Protein AF-A0A6A4AN75-F1 (afdb_monomer_lite)

Secondary structure (DSSP, 8-state):
-----HHHHHHHHHHHT--HHHHB-TTTSSSB--EEETTTTEEE-HHHHHHHHTSTT-TT--EEE--SS--S----SSHHHHHHHHHHHHHHHHHHHHHHHHHHHHHHHHHHHHHHHHHHHHHHHHHHHHHHHHHHHHHHHHHHHHHHHHTPPTTSPPP--HHHHHHHHHTT----

Radius of gyration: 24.46 Å; chains: 1; bounding box: 55×25×70 Å

pLDDT: mean 85.89, std 11.33, range [34.78, 95.62]

Foldseek 3Di:
DDDDDPVVVVVVVVVVPDPLVLQAFPPPRPDGFQKAFPVVRGGHDPVRVVVQCPDPPCVPTDIATDDSDPPPDDAAQALVSLLVVLVVQLVVLQCVLQCQQPVQLVVLCVPPNPVRNVVSNVRSVVSNPVSNVVSVLSSVQSNVLRHCNNPDDPRDDRDHRPVVVVVCVVVVVPDD

Structure (mmCIF, N/CA/C/O backbone):
data_AF-A0A6A4AN75-F1
#
_entry.id   AF-A0A6A4AN75-F1
#
loop_
_atom_site.group_PDB
_atom_site.id
_atom_site.type_symbol
_atom_site.label_atom_id
_atom_site.label_alt_id
_atom_site.label_comp_id
_atom_site.label_asym_id
_atom_site.label_entity_id
_atom_site.label_seq_id
_atom_site.pdbx_PDB_ins_code
_atom_site.Cartn_x
_atom_site.Cartn_y
_atom_site.Cartn_z
_atom_site.occupancy
_atom_site.B_iso_or_equiv
_atom_site.auth_seq_id
_atom_site.auth_comp_id
_atom_site.auth_asym_id
_atom_site.auth_atom_id
_atom_site.pdbx_PDB_model_num
ATOM 1 N N . MET A 1 1 ? -19.275 -8.965 -32.216 1.00 49.69 1 MET A N 1
ATOM 2 C CA . MET A 1 1 ? -18.817 -8.517 -30.886 1.00 49.69 1 MET A CA 1
ATOM 3 C C . MET A 1 1 ? -20.016 -7.882 -30.212 1.00 49.69 1 MET A C 1
ATOM 5 O O . MET A 1 1 ? -20.588 -6.979 -30.809 1.00 49.69 1 MET A O 1
ATOM 9 N N . GLN A 1 2 ? -20.486 -8.436 -29.093 1.00 72.56 2 GLN A N 1
ATOM 10 C CA . GLN A 1 2 ? -21.549 -7.794 -28.316 1.00 72.56 2 GLN A CA 1
ATOM 11 C C . GLN A 1 2 ? -20.950 -6.576 -27.604 1.00 72.56 2 GLN A C 1
ATOM 13 O O . GLN A 1 2 ? -19.782 -6.604 -27.228 1.00 72.56 2 GLN A O 1
ATOM 18 N N . GLN A 1 3 ? -21.717 -5.495 -27.506 1.00 77.69 3 GLN A N 1
ATOM 19 C CA . GLN A 1 3 ? -21.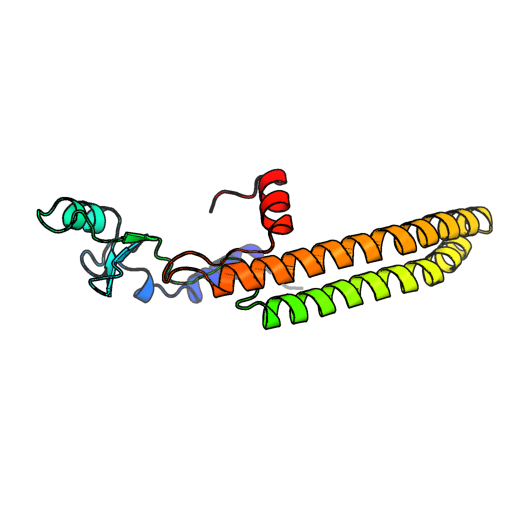292 -4.271 -26.840 1.00 77.69 3 GLN A CA 1
ATOM 20 C C . GLN A 1 3 ? -21.448 -4.481 -25.331 1.00 77.69 3 GLN A C 1
ATOM 22 O O . GLN A 1 3 ? -22.566 -4.537 -24.830 1.00 77.69 3 GLN A O 1
ATOM 27 N N . GLU A 1 4 ? -20.332 -4.683 -24.640 1.00 84.25 4 GLU A N 1
ATOM 28 C CA . GLU A 1 4 ? -20.273 -4.834 -23.187 1.00 84.25 4 GLU A CA 1
ATOM 29 C C . GLU A 1 4 ? -19.950 -3.490 -22.522 1.00 84.25 4 GLU A C 1
ATOM 31 O O . GLU A 1 4 ? -19.085 -2.748 -22.995 1.00 84.25 4 GLU A O 1
ATOM 36 N N . ASP A 1 5 ? -20.657 -3.169 -21.435 1.00 88.00 5 ASP A N 1
ATOM 37 C CA . ASP A 1 5 ? -20.367 -2.006 -20.593 1.00 88.00 5 ASP A CA 1
ATOM 38 C C . ASP A 1 5 ? -19.573 -2.459 -19.367 1.00 88.00 5 ASP A C 1
ATOM 40 O O . ASP A 1 5 ? -20.112 -2.763 -18.299 1.00 88.00 5 ASP A O 1
ATOM 44 N N . GLY A 1 6 ? -18.254 -2.528 -19.546 1.00 92.25 6 GLY A N 1
ATOM 45 C CA . GLY A 1 6 ? -17.345 -2.975 -18.496 1.00 92.25 6 GLY A CA 1
ATOM 46 C C . GLY A 1 6 ? -17.349 -2.082 -17.251 1.00 92.25 6 GLY A C 1
ATOM 47 O O . GLY A 1 6 ? -17.035 -2.572 -16.169 1.00 92.25 6 GLY A O 1
ATOM 48 N N . ALA A 1 7 ? -17.714 -0.800 -17.367 1.00 93.19 7 ALA A N 1
ATOM 49 C CA . ALA A 1 7 ? -17.753 0.102 -16.218 1.00 93.19 7 ALA A CA 1
ATOM 50 C C . ALA A 1 7 ? -18.970 -0.198 -15.335 1.00 93.19 7 ALA A C 1
ATOM 52 O O . ALA A 1 7 ? -18.823 -0.421 -14.131 1.00 93.19 7 ALA A O 1
ATOM 53 N N . GLU A 1 8 ? -20.154 -0.276 -15.942 1.00 92.69 8 GLU A N 1
ATOM 54 C CA . GLU A 1 8 ? -21.396 -0.629 -15.249 1.00 92.69 8 GLU A CA 1
ATOM 55 C C . GLU A 1 8 ? -21.306 -2.029 -14.624 1.00 92.69 8 GLU A C 1
ATOM 57 O O . GLU A 1 8 ? -21.659 -2.228 -13.457 1.00 92.69 8 GLU A O 1
ATOM 62 N N . ASP A 1 9 ? -20.769 -3.009 -15.354 1.00 92.69 9 ASP A N 1
ATOM 63 C CA . ASP A 1 9 ? -20.629 -4.367 -14.830 1.00 92.69 9 ASP A CA 1
ATOM 64 C C . ASP A 1 9 ? -19.582 -4.474 -13.715 1.00 92.69 9 ASP A C 1
ATOM 66 O O . ASP A 1 9 ? -19.788 -5.243 -12.768 1.00 92.69 9 ASP A O 1
ATOM 70 N N . ALA A 1 10 ? -18.512 -3.671 -13.750 1.00 91.69 10 ALA A N 1
ATOM 71 C CA . ALA A 1 10 ? -17.559 -3.577 -12.647 1.00 91.69 1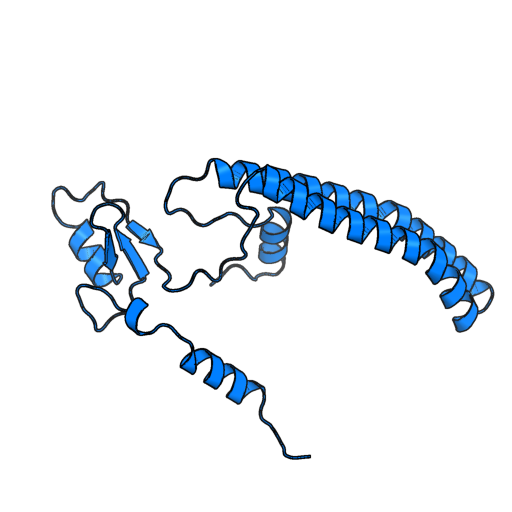0 ALA A CA 1
ATOM 72 C C . ALA A 1 10 ? -18.217 -3.008 -11.381 1.00 91.69 10 ALA A C 1
ATOM 74 O O . ALA A 1 10 ? -18.092 -3.603 -10.307 1.00 91.69 10 ALA A O 1
ATOM 75 N N . VAL A 1 11 ? -18.980 -1.916 -11.503 1.00 94.25 11 VAL A N 1
ATOM 76 C CA . VAL A 1 11 ? -19.728 -1.319 -10.382 1.00 94.25 11 VAL A CA 1
ATOM 77 C C . VAL A 1 11 ? -20.743 -2.317 -9.823 1.00 94.25 11 VAL A C 1
ATOM 79 O O . VAL A 1 11 ? -20.799 -2.560 -8.615 1.00 94.25 11 VAL A O 1
ATOM 82 N N . ARG A 1 12 ? -21.504 -2.984 -10.695 1.00 93.19 12 ARG A N 1
ATOM 83 C CA . ARG A 1 12 ? -22.482 -4.004 -10.297 1.00 93.19 12 ARG A CA 1
ATOM 84 C C . ARG A 1 12 ? -21.823 -5.216 -9.646 1.00 93.19 12 ARG A C 1
ATOM 86 O O . ARG A 1 12 ? -22.408 -5.832 -8.757 1.00 93.19 12 ARG A O 1
ATOM 93 N N . SER A 1 13 ? -20.637 -5.612 -10.101 1.00 93.19 13 SER A N 1
ATOM 94 C CA . SER A 1 13 ? -19.854 -6.680 -9.474 1.00 93.19 13 SER A CA 1
ATOM 95 C C . SER A 1 13 ? -19.388 -6.273 -8.077 1.00 93.19 13 SER A C 1
ATOM 97 O O . SER A 1 13 ? -19.528 -7.056 -7.137 1.00 93.19 13 SER A O 1
ATOM 99 N N . PHE A 1 14 ? -18.927 -5.030 -7.914 1.00 89.75 14 PHE A N 1
ATOM 100 C CA . PHE A 1 14 ? -18.512 -4.491 -6.622 1.00 89.75 14 PHE A CA 1
ATOM 101 C C . PHE A 1 14 ? -19.657 -4.506 -5.601 1.00 89.75 14 PHE A C 1
ATOM 103 O O . PHE A 1 14 ? -19.507 -5.088 -4.528 1.00 89.75 14 PHE A O 1
ATOM 110 N N . TYR A 1 15 ? -20.833 -3.968 -5.950 1.00 90.00 15 TYR A N 1
ATOM 111 C CA . TYR A 1 15 ? -21.995 -3.979 -5.049 1.00 90.00 15 TYR A CA 1
ATOM 112 C C . TYR A 1 15 ? -22.459 -5.391 -4.683 1.00 90.00 15 TYR A C 1
ATOM 114 O O . TYR A 1 15 ? -22.880 -5.621 -3.551 1.00 90.00 15 TYR A O 1
ATOM 122 N N . ARG A 1 16 ? -22.350 -6.352 -5.610 1.00 91.81 16 ARG A N 1
ATOM 123 C CA . ARG A 1 16 ? -22.693 -7.760 -5.352 1.00 91.81 16 ARG A CA 1
ATOM 124 C C . ARG A 1 16 ? -21.771 -8.436 -4.332 1.00 91.81 16 ARG A C 1
ATOM 126 O O . ARG A 1 16 ? -22.214 -9.368 -3.671 1.00 91.81 16 ARG A O 1
ATOM 133 N N . HIS A 1 17 ? -20.527 -7.978 -4.198 1.00 90.31 17 HIS A N 1
ATOM 134 C CA . HIS A 1 17 ? -19.530 -8.553 -3.285 1.00 90.31 17 HIS A CA 1
ATOM 135 C C . HIS A 1 17 ? -19.295 -7.708 -2.027 1.00 90.31 17 HIS A C 1
ATOM 137 O O . HIS A 1 17 ? -18.390 -8.000 -1.244 1.00 90.31 17 HIS A O 1
ATOM 143 N N . LEU A 1 18 ? -20.096 -6.665 -1.810 1.00 90.75 18 LEU A N 1
ATOM 144 C CA . LEU A 1 18 ? -19.973 -5.822 -0.631 1.00 90.75 18 LEU A CA 1
ATOM 145 C C . LEU A 1 18 ? -20.514 -6.571 0.605 1.00 90.75 18 LEU A C 1
ATOM 147 O O . LEU A 1 18 ? -21.660 -7.029 0.575 1.00 90.75 18 LEU A O 1
ATOM 151 N N . PRO A 1 19 ? -19.754 -6.684 1.712 1.00 91.88 19 PRO A N 1
ATOM 152 C CA . PRO A 1 19 ? -20.205 -7.387 2.912 1.00 91.88 19 PRO A CA 1
ATOM 153 C C . PRO A 1 19 ? -21.178 -6.514 3.711 1.00 91.88 19 PRO A C 1
ATOM 155 O O . PRO A 1 19 ? -20.860 -5.989 4.776 1.00 91.88 19 PRO A O 1
ATOM 158 N N . ALA A 1 20 ? -22.389 -6.336 3.179 1.00 89.06 20 ALA A N 1
ATOM 159 C CA . ALA A 1 20 ? -23.370 -5.403 3.721 1.00 89.06 20 ALA A CA 1
ATOM 160 C C . ALA A 1 20 ? -23.740 -5.701 5.176 1.00 89.06 20 ALA A C 1
ATOM 162 O O . ALA A 1 20 ? -23.943 -4.772 5.946 1.00 89.06 20 ALA A O 1
ATOM 163 N N . GLN A 1 21 ? -23.757 -6.974 5.569 1.00 88.31 21 GLN A N 1
ATOM 164 C CA . GLN A 1 21 ? -24.047 -7.394 6.942 1.00 88.31 21 GLN A CA 1
ATOM 165 C C . GLN A 1 21 ? -23.018 -6.849 7.944 1.00 88.31 21 GLN A C 1
ATOM 167 O O . GLN A 1 21 ? -23.387 -6.414 9.033 1.00 88.31 21 GLN A O 1
ATOM 172 N N . ASP A 1 22 ? -21.742 -6.798 7.556 1.00 91.81 22 ASP A N 1
ATOM 173 C CA . ASP A 1 22 ? -20.671 -6.321 8.429 1.00 91.81 22 ASP A CA 1
ATOM 174 C C . ASP A 1 22 ? -20.592 -4.797 8.501 1.00 91.81 22 ASP A C 1
ATOM 176 O O . ASP A 1 22 ? -20.094 -4.261 9.489 1.00 91.81 22 ASP A O 1
ATOM 180 N N . MET A 1 23 ? -21.139 -4.098 7.505 1.00 92.56 23 MET A N 1
ATOM 181 C CA . MET A 1 23 ? -21.128 -2.637 7.440 1.00 92.56 23 MET A CA 1
ATOM 182 C C . MET A 1 23 ? -22.098 -1.963 8.407 1.00 92.56 23 MET A C 1
ATOM 184 O O . MET A 1 23 ? -21.931 -0.779 8.671 1.00 92.56 23 MET A O 1
ATOM 188 N N . TRP A 1 24 ? -23.123 -2.646 8.914 1.00 95.31 24 TRP A N 1
ATOM 189 C CA . TRP A 1 24 ? -24.130 -2.004 9.761 1.00 95.31 24 TRP A CA 1
ATOM 190 C C . TRP A 1 24 ? -23.643 -1.781 11.196 1.00 95.31 24 TRP A C 1
ATOM 192 O O . TRP A 1 24 ? -22.866 -2.558 11.748 1.00 95.31 24 TRP A O 1
ATOM 202 N N . CYS A 1 25 ? -24.136 -0.703 11.804 1.00 95.25 25 CYS A N 1
ATOM 203 C CA . CYS A 1 25 ? -24.005 -0.431 13.230 1.00 95.25 25 CYS A CA 1
ATOM 204 C C . CYS A 1 25 ? -24.726 -1.508 14.047 1.00 95.25 25 CYS A C 1
ATOM 206 O O . CYS A 1 25 ? -25.882 -1.822 13.758 1.00 95.25 25 CYS A O 1
ATOM 208 N N . ASP A 1 26 ? -24.082 -1.990 15.110 1.00 95.12 26 ASP A N 1
ATOM 209 C CA . ASP A 1 26 ? -24.631 -3.034 15.982 1.00 95.12 26 ASP A CA 1
ATOM 210 C C . ASP A 1 26 ? -25.781 -2.522 16.873 1.00 95.12 26 ASP A C 1
ATOM 212 O O . ASP A 1 26 ? -26.504 -3.324 17.452 1.00 95.12 26 ASP A O 1
ATOM 216 N N . LEU A 1 27 ? -25.955 -1.196 17.000 1.00 93.25 27 LEU A N 1
ATOM 217 C CA . LEU A 1 27 ? -26.995 -0.580 17.841 1.00 93.25 27 LEU A CA 1
ATOM 218 C C . LEU A 1 27 ? -28.191 -0.017 17.057 1.00 93.25 27 LEU A C 1
ATOM 220 O O . LEU A 1 27 ? -29.326 -0.158 17.499 1.00 93.25 27 LEU A O 1
ATOM 224 N N . ASP A 1 28 ? -27.944 0.676 15.939 1.00 91.19 28 ASP A N 1
ATOM 225 C CA . ASP A 1 28 ? -28.992 1.351 15.144 1.00 91.19 28 ASP A CA 1
ATOM 226 C C . ASP A 1 28 ? -29.480 0.451 13.992 1.00 91.19 28 ASP A C 1
ATOM 228 O O . ASP A 1 28 ? -30.597 0.616 13.522 1.00 91.19 28 ASP A O 1
ATOM 232 N N . HIS A 1 29 ? -28.654 -0.494 13.510 1.00 91.25 29 HIS A N 1
ATOM 233 C CA . HIS A 1 29 ? -28.866 -1.354 12.324 1.00 91.25 29 HIS A CA 1
ATOM 234 C C . HIS A 1 29 ? -29.316 -0.648 11.020 1.00 91.25 29 HIS A C 1
ATOM 236 O O . HIS A 1 29 ? -29.374 -1.280 9.972 1.00 91.25 29 HIS A O 1
ATOM 242 N N . GLN A 1 30 ? -29.588 0.659 11.046 1.00 92.38 30 GLN A N 1
ATOM 243 C CA . GLN A 1 30 ? -29.996 1.490 9.911 1.00 92.38 30 GLN A CA 1
ATOM 244 C C . GLN A 1 30 ? -28.874 2.387 9.391 1.00 92.38 30 GLN A C 1
ATOM 246 O O . GLN A 1 30 ? -29.002 3.010 8.339 1.00 92.38 30 GLN A O 1
ATOM 251 N N . ARG A 1 31 ? -27.774 2.498 10.138 1.00 93.44 31 ARG A N 1
ATOM 252 C CA . ARG A 1 31 ? -26.622 3.333 9.789 1.00 93.44 31 ARG A CA 1
ATOM 253 C C . ARG A 1 31 ? -25.376 2.485 9.672 1.00 93.44 31 ARG A C 1
ATOM 255 O O . ARG A 1 31 ? -25.205 1.525 10.420 1.00 93.44 31 ARG A O 1
ATOM 262 N N . ILE A 1 32 ? -24.501 2.884 8.760 1.00 93.94 32 ILE A N 1
ATOM 263 C CA . ILE A 1 32 ? -23.209 2.240 8.554 1.00 93.94 32 ILE A CA 1
ATOM 264 C C . ILE A 1 32 ? -22.330 2.495 9.782 1.00 93.94 32 ILE A C 1
ATOM 266 O O . ILE A 1 32 ? -22.302 3.601 10.328 1.00 93.94 32 ILE A O 1
ATOM 270 N N . ALA A 1 33 ? -21.645 1.455 10.237 1.00 95.62 33 ALA A N 1
ATOM 271 C CA . ALA A 1 33 ? -20.627 1.546 11.255 1.00 95.62 33 ALA A CA 1
ATOM 272 C C . ALA A 1 33 ? -19.380 2.220 10.684 1.00 95.62 33 ALA A C 1
ATOM 274 O O . ALA A 1 33 ? -18.795 1.764 9.705 1.00 95.62 33 ALA A O 1
ATOM 275 N N . THR A 1 34 ? -18.966 3.295 11.332 1.00 93.75 34 THR A N 1
ATOM 276 C CA . THR A 1 34 ? -17.774 4.083 10.996 1.00 93.75 34 THR A CA 1
ATOM 277 C C . THR A 1 34 ? -16.723 3.988 12.092 1.00 93.75 34 THR A C 1
ATOM 279 O O . THR A 1 34 ? -15.561 4.334 11.876 1.00 93.75 34 THR A O 1
ATOM 282 N N . GLN A 1 35 ? -17.110 3.510 13.277 1.00 93.31 35 GLN A N 1
ATOM 283 C CA . GLN A 1 35 ? -16.271 3.452 14.462 1.00 93.31 35 GLN A CA 1
ATOM 284 C C . GLN A 1 35 ? -16.339 2.075 15.129 1.00 93.31 35 GLN A C 1
ATOM 286 O O . GLN A 1 35 ? -17.363 1.399 15.106 1.00 93.31 35 GLN A O 1
ATOM 291 N N . TRP A 1 36 ? -15.236 1.652 15.736 1.00 92.75 36 TRP A N 1
ATOM 292 C CA . TRP A 1 36 ? -15.092 0.410 16.483 1.00 92.75 36 TRP A CA 1
ATOM 293 C C . TRP A 1 36 ? -14.656 0.729 17.906 1.00 92.75 36 TRP A C 1
ATOM 295 O O . TRP A 1 36 ? -13.634 1.387 18.120 1.00 92.75 36 TRP A O 1
ATOM 305 N N . SER A 1 37 ? -15.423 0.249 18.883 1.00 91.31 37 SER A N 1
ATOM 306 C CA . SER A 1 37 ? -15.029 0.300 20.290 1.00 91.31 37 SER A CA 1
ATOM 307 C C . SER A 1 37 ? -14.121 -0.884 20.603 1.00 91.31 37 SER A C 1
ATOM 309 O O . SER A 1 37 ? -14.569 -2.029 20.584 1.00 91.31 37 SER A O 1
ATOM 311 N N . VAL A 1 38 ? -12.850 -0.619 20.925 1.00 87.81 38 VAL A N 1
ATOM 312 C CA . VAL A 1 38 ? -11.881 -1.671 21.300 1.00 87.81 38 VAL A CA 1
ATOM 313 C C . VAL A 1 38 ? -12.309 -2.383 22.581 1.00 87.81 38 VAL A C 1
ATOM 315 O O . VAL A 1 38 ? -12.199 -3.602 22.683 1.00 87.81 38 VAL A O 1
ATOM 318 N N . HIS A 1 39 ? -12.811 -1.613 23.547 1.00 85.56 39 HIS A N 1
ATOM 319 C CA . HIS A 1 39 ? -13.187 -2.112 24.865 1.00 85.56 39 HIS A CA 1
ATOM 320 C C . HIS A 1 39 ? -14.428 -3.006 24.801 1.00 85.56 39 HIS A C 1
ATOM 322 O O . HIS A 1 39 ? -14.425 -4.121 25.316 1.00 85.56 39 HIS A O 1
ATOM 328 N N . ASP A 1 40 ? -15.482 -2.517 24.147 1.00 87.06 40 ASP A N 1
ATOM 329 C CA . ASP A 1 40 ? -16.781 -3.195 24.126 1.00 87.06 40 ASP A CA 1
ATOM 330 C C . ASP A 1 40 ? -16.907 -4.187 22.959 1.00 87.06 40 ASP A C 1
ATOM 332 O O . ASP A 1 40 ? -17.839 -4.983 22.936 1.00 87.06 40 ASP A O 1
ATOM 336 N N . LYS A 1 41 ? -15.962 -4.155 22.007 1.00 90.12 41 LYS A N 1
ATOM 337 C CA . LYS A 1 41 ? -15.932 -4.987 20.794 1.00 90.12 41 LYS A CA 1
ATOM 338 C C . LYS A 1 41 ? -17.217 -4.875 19.962 1.00 90.12 41 LYS A C 1
ATOM 340 O O . LYS A 1 41 ? -17.758 -5.882 19.514 1.00 90.12 41 LYS A O 1
ATOM 345 N N . ILE A 1 42 ? -17.685 -3.640 19.766 1.00 92.69 42 ILE A N 1
ATOM 346 C CA . ILE A 1 42 ? -18.896 -3.315 18.994 1.00 92.69 42 ILE A CA 1
ATOM 347 C C . ILE A 1 42 ? -18.618 -2.288 17.892 1.00 92.69 42 ILE A C 1
ATOM 349 O O . ILE A 1 42 ? -17.794 -1.377 18.057 1.00 92.69 42 ILE A O 1
ATOM 353 N N . LYS A 1 43 ? -19.353 -2.421 16.783 1.00 94.38 43 LYS A N 1
ATOM 354 C CA . LYS A 1 43 ? -19.355 -1.533 15.616 1.00 94.38 43 LYS A CA 1
ATOM 355 C C . LYS A 1 43 ? -20.415 -0.452 15.788 1.00 94.38 43 LYS A C 1
ATOM 357 O O . LYS A 1 43 ? -21.586 -0.731 16.041 1.00 94.38 43 LYS A O 1
ATOM 362 N N . LEU A 1 44 ? -20.017 0.800 15.624 1.00 95.31 44 LEU A N 1
ATOM 363 C CA . LEU A 1 44 ? -20.829 1.971 15.922 1.00 95.31 44 LEU A CA 1
ATOM 364 C C . LEU A 1 44 ? -20.879 2.900 14.713 1.00 95.31 44 LEU A C 1
ATOM 366 O O . LEU A 1 44 ? -19.859 3.185 14.089 1.00 95.31 44 LEU A O 1
ATOM 370 N N . CYS A 1 45 ? -22.066 3.410 14.399 1.00 95.62 45 CYS A N 1
ATOM 371 C CA . CYS A 1 45 ? -22.196 4.597 13.560 1.00 95.62 45 CYS A CA 1
ATOM 372 C C . CYS A 1 45 ? -21.821 5.849 14.363 1.00 95.62 45 CYS A C 1
ATOM 374 O O . CYS A 1 45 ? -21.844 5.831 15.597 1.00 95.62 45 CYS A O 1
ATOM 376 N N . ASP A 1 46 ? -21.564 6.963 13.677 1.00 93.81 46 ASP A N 1
ATOM 377 C CA . ASP A 1 46 ? -21.159 8.219 14.325 1.00 93.81 46 ASP A CA 1
ATOM 378 C C . ASP A 1 46 ? -22.151 8.696 15.399 1.00 93.81 46 ASP A C 1
ATOM 380 O O . ASP A 1 46 ? -21.750 9.201 16.446 1.00 93.81 46 ASP A O 1
ATOM 384 N N . ARG A 1 47 ? -23.456 8.464 15.193 1.00 94.81 47 ARG A N 1
ATOM 385 C CA . ARG A 1 47 ? -24.499 8.816 16.169 1.00 94.81 47 ARG A CA 1
ATOM 386 C C . ARG A 1 47 ? -24.390 7.987 17.448 1.00 94.81 47 ARG A C 1
ATOM 388 O O . ARG A 1 47 ? -24.418 8.534 18.547 1.00 94.81 47 ARG A O 1
ATOM 395 N N . CYS A 1 48 ? -24.285 6.670 17.311 1.00 94.06 48 CYS A N 1
ATOM 396 C CA . CYS A 1 48 ? -24.163 5.760 18.446 1.00 94.06 48 CYS A CA 1
ATOM 397 C C . CYS A 1 48 ? -22.839 5.966 19.188 1.00 94.06 48 CYS A C 1
ATOM 399 O O . CYS A 1 48 ? -22.813 5.946 20.417 1.00 94.06 48 CYS A O 1
ATOM 401 N N . ALA A 1 49 ? -21.763 6.224 18.447 1.00 93.88 49 ALA A N 1
ATOM 402 C CA . ALA A 1 49 ? -20.465 6.556 19.006 1.00 93.88 49 ALA A CA 1
ATOM 403 C C . ALA A 1 49 ? -20.493 7.847 19.833 1.00 93.88 49 ALA A C 1
ATOM 405 O O . ALA A 1 49 ? -19.989 7.858 20.954 1.00 93.88 49 ALA A O 1
ATOM 406 N N . PHE A 1 50 ? -21.137 8.903 19.325 1.00 92.44 50 PHE A N 1
ATOM 407 C CA . PHE A 1 50 ? -21.314 10.158 20.058 1.00 92.44 50 PHE A CA 1
ATOM 408 C C . PHE A 1 50 ? -22.032 9.938 21.397 1.00 92.44 50 PHE A C 1
ATOM 410 O O . PHE A 1 50 ? -21.536 10.346 22.443 1.00 92.44 50 PHE A O 1
ATOM 417 N N . VAL A 1 51 ? -23.152 9.206 21.387 1.00 92.31 51 VAL A N 1
ATOM 418 C CA . VAL A 1 51 ? -23.925 8.905 22.607 1.00 92.31 51 VAL A CA 1
ATOM 419 C C . VAL A 1 51 ? -23.116 8.089 23.619 1.00 92.31 51 VAL A C 1
ATOM 421 O O . VAL A 1 51 ? -23.227 8.316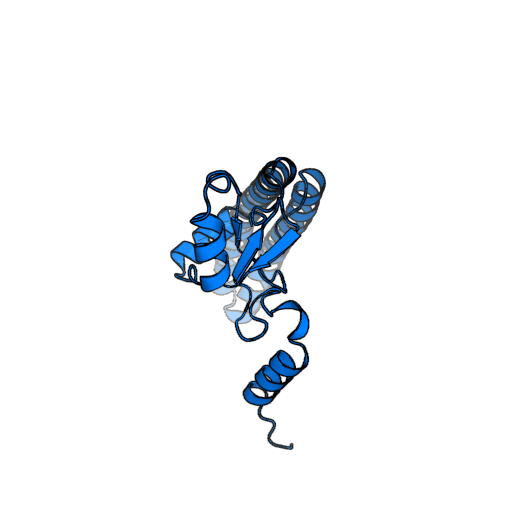 24.822 1.00 92.31 51 VAL A O 1
ATOM 424 N N . ILE A 1 52 ? -22.309 7.129 23.160 1.00 90.50 52 ILE A N 1
ATOM 425 C CA . ILE A 1 52 ? -21.456 6.328 24.049 1.00 90.50 52 ILE A CA 1
ATOM 426 C C . ILE A 1 52 ? -20.361 7.189 24.673 1.00 90.50 52 ILE A C 1
ATOM 428 O O . ILE A 1 52 ? -20.078 7.020 25.860 1.00 90.50 52 ILE A O 1
ATOM 432 N N . LYS A 1 53 ? -19.772 8.099 23.894 1.00 89.62 53 LYS A N 1
ATOM 433 C CA . LYS A 1 53 ? -18.694 8.981 24.341 1.00 89.62 53 LYS A CA 1
ATOM 434 C C . LYS A 1 53 ? -19.157 9.985 25.401 1.00 89.62 53 LYS A C 1
ATOM 436 O O . LYS A 1 53 ? -18.403 10.253 26.325 1.00 89.62 53 LYS A O 1
ATOM 441 N N . GLU A 1 54 ? -20.396 10.464 25.305 1.00 88.94 54 GLU A N 1
ATOM 442 C CA . GLU A 1 54 ? -20.970 11.453 26.233 1.00 88.94 54 GLU A CA 1
ATOM 443 C C . GLU A 1 54 ? -21.355 10.866 27.606 1.00 88.94 54 GLU A C 1
ATOM 445 O O . GLU A 1 54 ? -21.669 11.594 28.546 1.00 88.94 54 GLU A O 1
ATOM 450 N N . ARG A 1 55 ? -21.364 9.533 27.761 1.00 88.44 55 ARG A N 1
ATOM 451 C CA . ARG A 1 55 ? -21.706 8.918 29.051 1.00 88.44 55 ARG A CA 1
ATOM 452 C C . ARG A 1 55 ? -20.570 9.092 30.071 1.00 88.44 55 ARG A C 1
ATOM 454 O O . ARG A 1 55 ? -19.420 8.775 29.753 1.00 88.44 55 ARG A O 1
ATOM 461 N N . PRO A 1 56 ? -20.885 9.466 31.326 1.00 82.81 56 PRO A N 1
ATOM 462 C CA . PRO A 1 56 ? -19.886 9.553 32.386 1.00 82.81 56 PRO A CA 1
ATOM 463 C C . PRO A 1 56 ? -19.217 8.188 32.599 1.00 82.81 56 PRO A C 1
ATOM 465 O O . PRO A 1 56 ? -19.890 7.159 32.668 1.00 82.81 56 PRO A O 1
ATOM 468 N N . GLY A 1 57 ? -17.882 8.180 32.662 1.00 81.31 57 GLY A N 1
ATOM 469 C CA . GLY A 1 57 ? -17.062 6.965 32.761 1.00 81.31 57 GLY A CA 1
ATOM 470 C C . GLY A 1 57 ? -16.564 6.392 31.426 1.00 81.31 57 GLY A C 1
ATOM 471 O O . GLY A 1 57 ? -15.736 5.484 31.439 1.00 81.31 57 GLY A O 1
ATOM 472 N N . ASN A 1 58 ? -16.997 6.931 30.278 1.00 81.75 58 ASN A N 1
ATOM 473 C CA . ASN A 1 58 ? -16.528 6.506 28.950 1.00 81.75 58 ASN A CA 1
ATOM 474 C C . ASN A 1 58 ? -15.493 7.452 28.313 1.00 81.75 58 ASN A C 1
ATOM 476 O O . ASN A 1 58 ? -15.099 7.225 27.170 1.00 81.75 58 ASN A O 1
ATOM 480 N N . GLU A 1 59 ? -15.010 8.467 29.035 1.00 73.50 59 GLU A N 1
ATOM 481 C CA . GLU A 1 59 ? -14.077 9.485 28.514 1.00 73.50 59 GLU A CA 1
ATOM 482 C C . GLU A 1 59 ? -12.783 8.891 27.927 1.00 73.50 59 GLU A C 1
ATOM 484 O O . GLU A 1 59 ? -12.203 9.447 26.996 1.00 73.50 59 GLU A O 1
ATOM 489 N N . HIS A 1 60 ? -12.360 7.721 28.417 1.00 72.94 60 HIS A N 1
ATOM 490 C CA . HIS A 1 60 ? -11.144 7.034 27.973 1.00 72.94 60 HIS A CA 1
ATOM 491 C C . HIS A 1 60 ? -11.385 5.904 26.962 1.00 72.94 60 HIS A C 1
ATOM 493 O O . HIS A 1 60 ? -10.437 5.215 26.577 1.00 72.94 60 HIS A O 1
ATOM 499 N N . LYS A 1 61 ? -12.626 5.671 26.513 1.00 82.81 61 LYS A N 1
ATOM 500 C CA . LYS A 1 61 ? -12.886 4.619 25.524 1.00 82.81 61 LYS A CA 1
ATOM 501 C C . LYS A 1 61 ? -12.294 5.010 24.171 1.00 82.81 61 LYS A C 1
ATOM 503 O O . LYS A 1 61 ? -12.779 5.914 23.493 1.00 82.81 61 LYS A O 1
ATOM 508 N N . LYS A 1 62 ? -11.246 4.288 23.763 1.00 86.06 62 LYS A N 1
ATOM 509 C CA . LYS A 1 62 ? -10.609 4.434 22.449 1.00 86.06 62 LYS A CA 1
ATOM 510 C C . LYS A 1 62 ? -11.562 3.913 21.369 1.00 86.06 62 LYS A C 1
ATOM 512 O O . LYS A 1 62 ? -11.738 2.704 21.209 1.00 86.06 62 LYS A O 1
ATOM 517 N N . LEU A 1 63 ? -12.178 4.844 20.647 1.00 89.31 63 LEU A N 1
ATOM 518 C CA . LEU A 1 63 ? -12.927 4.570 19.426 1.00 89.31 63 LEU A CA 1
ATOM 519 C C . LEU A 1 63 ? -11.972 4.677 18.237 1.00 89.31 63 LEU A C 1
ATOM 521 O O . LEU A 1 63 ? -11.259 5.667 18.084 1.00 89.31 63 LEU A O 1
ATOM 525 N N . LEU A 1 64 ? -11.942 3.637 17.414 1.00 89.38 64 LEU A N 1
ATOM 526 C CA . LEU A 1 64 ? -11.120 3.560 16.210 1.00 89.38 64 LEU A CA 1
ATOM 527 C C . LEU A 1 64 ? -12.002 3.659 14.978 1.00 89.38 64 LEU A C 1
ATOM 529 O O . LEU A 1 64 ? -13.172 3.308 15.042 1.00 89.38 64 LEU A O 1
ATOM 533 N N . ARG A 1 65 ? -11.451 4.070 13.837 1.00 89.44 65 ARG A N 1
ATOM 534 C CA . ARG A 1 65 ? -12.192 4.020 12.573 1.00 89.44 65 ARG A CA 1
ATOM 535 C C . ARG A 1 65 ? -12.420 2.564 12.167 1.00 89.44 65 ARG A C 1
ATOM 537 O O . ARG A 1 65 ? -11.475 1.781 12.092 1.00 89.44 65 ARG A O 1
ATOM 544 N N . TYR A 1 66 ? -13.676 2.219 11.918 1.00 90.19 66 TYR A N 1
ATOM 545 C CA . TYR A 1 66 ? -14.090 0.906 11.448 1.00 90.19 66 TYR A CA 1
ATOM 546 C C . TYR A 1 66 ? -14.284 0.932 9.937 1.00 90.19 66 TYR A C 1
ATOM 548 O O . TYR A 1 66 ? -14.931 1.829 9.406 1.00 90.19 66 TYR A O 1
ATOM 556 N N . ASN A 1 67 ? -13.752 -0.084 9.266 1.00 88.31 67 ASN A N 1
ATOM 557 C CA . ASN A 1 67 ? -14.093 -0.415 7.892 1.00 88.31 67 ASN A CA 1
ATOM 558 C C . ASN A 1 67 ? -14.401 -1.912 7.859 1.00 88.31 67 ASN A C 1
ATOM 560 O O . ASN A 1 67 ? -13.589 -2.703 8.341 1.00 88.31 67 ASN A O 1
ATOM 564 N N . ALA A 1 68 ? -15.541 -2.302 7.283 1.00 87.75 68 ALA A N 1
ATOM 565 C CA . ALA A 1 68 ? -15.910 -3.716 7.161 1.00 87.75 68 ALA A CA 1
ATOM 566 C C . ALA A 1 68 ? -14.878 -4.509 6.345 1.00 87.75 68 ALA A C 1
ATOM 568 O O . ALA A 1 68 ? -14.607 -5.673 6.625 1.00 87.75 68 ALA A O 1
ATOM 569 N N . VAL A 1 69 ? -14.258 -3.847 5.365 1.00 86.44 69 VAL A N 1
ATOM 570 C CA . VAL A 1 69 ? -13.146 -4.386 4.587 1.00 86.44 69 VAL A CA 1
ATOM 571 C C . VAL A 1 69 ? -11.993 -3.398 4.626 1.00 86.44 69 VAL A C 1
ATOM 573 O O . VAL A 1 69 ? -12.150 -2.219 4.312 1.00 86.44 69 VAL A O 1
ATOM 576 N N . ASP A 1 70 ? -10.816 -3.892 4.996 1.00 76.50 70 ASP A N 1
ATOM 577 C CA . ASP A 1 70 ? -9.587 -3.113 4.940 1.00 76.50 70 ASP A CA 1
ATOM 578 C C . ASP A 1 70 ? -9.010 -3.144 3.518 1.00 76.50 70 ASP A C 1
ATOM 580 O O . ASP A 1 70 ? -8.294 -4.082 3.138 1.00 76.50 70 ASP A O 1
ATOM 584 N N . TYR A 1 71 ? -9.362 -2.121 2.735 1.00 71.75 71 TYR A N 1
ATOM 585 C CA . TYR A 1 71 ? -8.803 -1.852 1.406 1.00 71.75 71 TYR A CA 1
ATOM 586 C C . TYR A 1 71 ? -7.503 -1.041 1.452 1.00 71.75 71 TYR A C 1
ATOM 588 O O . TYR A 1 71 ? -6.959 -0.719 0.396 1.00 71.75 71 TYR A O 1
ATOM 596 N N . SER A 1 72 ? -6.994 -0.685 2.639 1.00 66.69 72 SER A N 1
ATOM 597 C CA . SER A 1 72 ? -5.751 0.079 2.710 1.00 66.69 72 SER A CA 1
ATOM 598 C C . SER A 1 72 ? -4.594 -0.714 2.098 1.00 66.69 72 SER A C 1
ATOM 600 O O . SER A 1 72 ? -4.523 -1.943 2.215 1.00 66.69 72 SER A O 1
ATOM 602 N N . ALA A 1 73 ? -3.693 -0.010 1.406 1.00 63.25 73 ALA A N 1
ATOM 603 C CA . ALA A 1 73 ? -2.497 -0.605 0.828 1.00 63.25 73 ALA A CA 1
ATOM 604 C C . ALA A 1 73 ? -1.721 -1.336 1.937 1.00 63.25 73 ALA A C 1
ATOM 606 O O . ALA A 1 73 ? -1.213 -0.722 2.879 1.00 63.25 73 ALA A O 1
ATOM 607 N N . ARG A 1 74 ? -1.682 -2.672 1.862 1.00 70.19 74 ARG A N 1
ATOM 608 C CA . ARG A 1 74 ? -1.108 -3.513 2.917 1.00 70.19 74 ARG A CA 1
ATOM 609 C C . ARG A 1 74 ? 0.409 -3.420 2.862 1.00 70.19 74 ARG A C 1
ATOM 611 O O . ARG A 1 74 ? 1.060 -4.190 2.161 1.00 70.19 74 ARG A O 1
ATOM 618 N N . GLY A 1 75 ? 0.968 -2.485 3.623 1.00 79.44 75 GLY A N 1
ATOM 619 C CA . GLY A 1 75 ? 2.399 -2.462 3.892 1.00 79.44 75 GLY A CA 1
ATOM 620 C C . GLY A 1 75 ? 2.868 -3.738 4.616 1.00 79.44 75 GLY A C 1
ATOM 621 O O . GLY A 1 75 ? 2.055 -4.464 5.207 1.00 79.44 75 GLY A O 1
ATOM 622 N N . PRO A 1 76 ? 4.180 -4.033 4.584 1.00 87.94 76 PRO A N 1
ATOM 623 C CA . PRO A 1 76 ? 4.752 -5.218 5.218 1.00 87.94 76 PRO A CA 1
ATOM 624 C C . PRO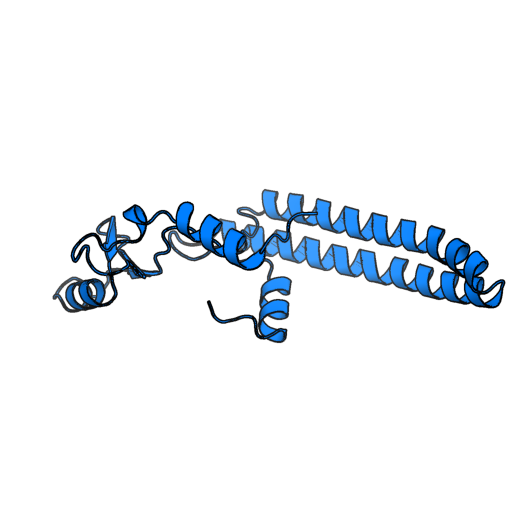 A 1 76 ? 4.416 -5.267 6.713 1.00 87.94 76 PRO A C 1
ATOM 626 O O . PRO A 1 76 ? 4.497 -4.262 7.415 1.00 87.94 76 PRO A O 1
ATOM 629 N N . SER A 1 77 ? 4.019 -6.443 7.205 1.00 86.62 77 SER A N 1
ATOM 630 C CA . SER A 1 77 ? 3.544 -6.620 8.586 1.00 86.62 77 SER A CA 1
ATOM 631 C C . SER A 1 77 ? 4.655 -6.701 9.630 1.00 86.62 77 SER A C 1
ATOM 633 O O . SER A 1 77 ? 4.379 -6.543 10.814 1.00 86.62 77 SER A O 1
ATOM 635 N N . SER A 1 78 ? 5.879 -7.000 9.209 1.00 89.94 78 SER A N 1
ATOM 636 C CA . SER A 1 78 ? 7.045 -7.161 10.074 1.00 89.94 78 SER A CA 1
ATOM 637 C C . SER A 1 78 ? 8.316 -6.757 9.332 1.00 89.94 78 SER A C 1
ATOM 639 O O . SER A 1 78 ? 8.302 -6.643 8.103 1.00 89.94 78 SER A O 1
ATOM 641 N N . LEU A 1 79 ? 9.426 -6.575 10.058 1.00 91.94 79 LEU A N 1
ATOM 642 C CA . LEU A 1 79 ? 10.734 -6.293 9.456 1.00 91.94 79 LEU A CA 1
ATOM 643 C C . LEU A 1 79 ? 11.133 -7.369 8.438 1.00 91.94 79 LEU A C 1
ATOM 645 O O . LEU A 1 79 ? 11.564 -7.032 7.342 1.00 91.94 79 LEU A O 1
ATOM 649 N N . LEU A 1 80 ? 10.942 -8.651 8.772 1.00 93.44 80 LEU A N 1
ATOM 650 C CA . LEU A 1 80 ? 11.263 -9.760 7.870 1.00 93.44 80 LEU A CA 1
ATOM 651 C C . LEU A 1 80 ? 10.464 -9.664 6.568 1.00 93.44 80 LEU A C 1
ATOM 653 O O . LEU A 1 80 ? 11.044 -9.742 5.488 1.00 93.44 80 LEU A O 1
ATOM 657 N N . THR A 1 81 ? 9.149 -9.445 6.668 1.00 90.62 81 THR A N 1
ATOM 658 C CA . THR A 1 81 ? 8.300 -9.251 5.490 1.00 90.62 81 THR A CA 1
ATOM 659 C C . THR A 1 81 ? 8.740 -8.019 4.705 1.00 90.62 81 THR A C 1
ATOM 661 O O . THR A 1 81 ? 8.811 -8.086 3.486 1.00 90.62 81 THR A O 1
ATOM 664 N N . GLY A 1 82 ? 9.091 -6.925 5.389 1.00 90.75 82 GLY A N 1
ATOM 665 C CA . GLY A 1 82 ? 9.572 -5.688 4.774 1.00 90.75 82 GLY A CA 1
ATOM 666 C C . GLY A 1 82 ? 10.853 -5.881 3.973 1.00 90.75 82 GLY A C 1
ATOM 667 O O . GLY A 1 82 ? 10.914 -5.492 2.810 1.00 90.75 82 GLY A O 1
ATOM 668 N N . VAL A 1 83 ? 11.848 -6.553 4.551 1.00 93.75 83 VAL A N 1
ATOM 669 C CA . VAL A 1 83 ? 13.096 -6.896 3.856 1.00 93.75 83 VAL A CA 1
ATOM 670 C C . VAL A 1 83 ? 12.826 -7.841 2.688 1.00 93.75 83 VAL A C 1
ATOM 672 O O . VAL A 1 83 ? 13.333 -7.605 1.596 1.00 93.75 83 VAL A O 1
ATOM 675 N N . ALA A 1 84 ? 11.999 -8.874 2.874 1.00 94.44 84 ALA A N 1
ATOM 676 C CA . ALA A 1 84 ? 11.671 -9.819 1.809 1.00 94.44 84 ALA A CA 1
ATOM 677 C C . ALA A 1 84 ? 10.998 -9.121 0.615 1.00 94.44 84 ALA A C 1
ATOM 679 O O . ALA A 1 84 ? 11.438 -9.285 -0.522 1.00 94.44 84 ALA A O 1
ATOM 680 N N . THR A 1 85 ? 9.983 -8.286 0.862 1.00 90.44 85 THR A N 1
ATOM 681 C CA . THR A 1 85 ? 9.332 -7.504 -0.200 1.00 90.44 85 THR A CA 1
ATOM 682 C C . THR A 1 85 ? 10.287 -6.492 -0.824 1.00 90.44 85 THR A C 1
ATOM 684 O O . THR A 1 85 ? 10.317 -6.351 -2.044 1.00 90.44 85 THR A O 1
ATOM 687 N N . GLY A 1 86 ? 11.118 -5.836 -0.009 1.00 90.88 86 GLY A N 1
ATOM 688 C CA . GLY A 1 86 ? 12.113 -4.874 -0.474 1.00 90.88 86 GLY A CA 1
ATOM 689 C C . GLY A 1 86 ? 13.165 -5.502 -1.390 1.00 90.88 86 GLY A C 1
ATOM 690 O O . GLY A 1 86 ? 13.518 -4.914 -2.407 1.00 90.88 86 GLY A O 1
ATOM 691 N N . LEU A 1 87 ? 13.619 -6.723 -1.089 1.00 95.00 87 LEU A N 1
ATOM 692 C CA . LEU A 1 87 ? 14.556 -7.474 -1.931 1.00 95.00 87 LEU A CA 1
ATOM 693 C C . LEU A 1 87 ? 13.953 -7.854 -3.282 1.00 95.00 87 LEU A C 1
ATOM 695 O O . LEU A 1 87 ? 14.638 -7.752 -4.296 1.00 95.00 87 LEU A O 1
ATOM 699 N N . VAL A 1 88 ? 12.682 -8.261 -3.312 1.00 94.06 88 VAL A N 1
ATOM 700 C CA . VAL A 1 88 ? 11.981 -8.570 -4.568 1.00 94.06 88 VAL A CA 1
ATOM 701 C C . VAL A 1 88 ? 11.900 -7.327 -5.457 1.00 94.06 88 VAL A C 1
ATOM 703 O O . VAL A 1 88 ? 12.249 -7.390 -6.636 1.00 94.06 88 VAL A O 1
ATOM 706 N N . VAL A 1 89 ? 11.503 -6.186 -4.889 1.00 90.62 89 VAL A N 1
ATOM 707 C CA . VAL A 1 89 ? 11.419 -4.908 -5.614 1.00 90.62 89 VAL A CA 1
ATOM 708 C C . VAL A 1 89 ? 12.801 -4.439 -6.081 1.00 90.62 89 VAL A C 1
ATOM 710 O O . VAL A 1 89 ? 12.967 -4.037 -7.231 1.00 90.62 89 VAL A O 1
ATOM 713 N N . PHE A 1 90 ? 13.826 -4.556 -5.235 1.00 93.31 90 PHE A N 1
ATOM 714 C CA . PHE A 1 90 ? 15.202 -4.239 -5.613 1.00 93.31 90 PHE A CA 1
ATOM 715 C C . PHE A 1 90 ? 15.708 -5.124 -6.759 1.00 93.31 90 PHE A C 1
ATOM 717 O O . PHE A 1 90 ? 16.275 -4.615 -7.725 1.00 93.31 90 PHE A O 1
ATOM 724 N N . ALA A 1 91 ? 15.479 -6.438 -6.692 1.00 94.69 91 ALA A N 1
ATOM 725 C CA . ALA A 1 91 ? 15.868 -7.369 -7.747 1.00 94.69 91 ALA A CA 1
ATOM 726 C C . ALA A 1 91 ? 15.168 -7.047 -9.077 1.00 94.69 91 ALA A C 1
ATOM 728 O O . ALA A 1 91 ? 15.788 -7.144 -10.141 1.00 94.69 91 ALA A O 1
ATOM 729 N N . HIS A 1 92 ? 13.906 -6.613 -9.022 1.00 93.44 92 HIS A N 1
ATOM 730 C CA . HIS A 1 92 ? 13.176 -6.122 -10.187 1.00 93.44 92 HIS A CA 1
ATOM 731 C C . HIS A 1 92 ? 13.846 -4.880 -10.798 1.00 93.44 92 HIS A C 1
ATOM 733 O O . HIS A 1 92 ? 14.098 -4.856 -12.004 1.00 93.44 92 HIS A O 1
ATOM 739 N N . GLU A 1 93 ? 14.220 -3.885 -9.987 1.00 91.75 93 GLU A N 1
ATOM 740 C CA . GLU A 1 93 ? 14.911 -2.686 -10.484 1.00 91.75 93 GLU A CA 1
ATOM 741 C C . GLU A 1 93 ? 16.319 -2.978 -11.009 1.00 91.75 93 GLU A C 1
ATOM 743 O O . GLU A 1 93 ? 16.720 -2.432 -12.041 1.00 91.75 93 GLU A O 1
ATOM 748 N N . LEU A 1 94 ? 17.055 -3.887 -10.368 1.00 92.62 94 LEU A N 1
ATOM 749 C CA . LEU A 1 94 ? 18.367 -4.323 -10.836 1.00 92.62 94 LEU A CA 1
ATOM 750 C C . LEU A 1 94 ? 18.259 -5.015 -12.201 1.00 92.62 94 LEU A C 1
ATOM 752 O O . LEU A 1 94 ? 18.984 -4.672 -13.139 1.00 92.62 94 LEU A O 1
ATOM 756 N N . THR A 1 95 ? 17.303 -5.938 -12.340 1.00 92.50 95 THR A N 1
ATOM 757 C CA . THR A 1 95 ? 17.030 -6.636 -13.603 1.00 92.50 95 THR A CA 1
ATOM 758 C C . THR A 1 95 ? 16.591 -5.647 -14.681 1.00 92.50 95 THR A C 1
ATOM 760 O O . THR A 1 95 ? 17.086 -5.694 -15.808 1.00 92.50 95 THR A O 1
ATOM 763 N N . GLY A 1 96 ? 15.714 -4.696 -14.351 1.00 89.38 96 GLY A N 1
ATOM 764 C CA . GLY A 1 96 ? 15.281 -3.627 -15.251 1.00 89.38 96 GLY A CA 1
ATOM 765 C C . GLY A 1 96 ? 16.417 -2.690 -15.683 1.00 89.38 96 GLY A C 1
ATOM 766 O O . GLY A 1 96 ? 16.446 -2.244 -16.832 1.00 89.38 96 GLY A O 1
ATOM 767 N N . GLY A 1 97 ? 17.366 -2.400 -14.790 1.00 89.06 97 GLY A N 1
ATOM 768 C CA . GLY A 1 97 ? 18.571 -1.621 -15.082 1.00 89.06 97 GLY A CA 1
ATOM 769 C C . GLY A 1 97 ? 19.515 -2.355 -16.035 1.00 89.06 97 GLY A C 1
ATOM 770 O O . GLY A 1 97 ? 19.895 -1.805 -17.068 1.00 89.06 97 GLY A O 1
ATOM 771 N N . MET A 1 98 ? 19.822 -3.623 -15.747 1.00 89.75 98 MET A N 1
ATOM 772 C CA . MET A 1 98 ? 20.691 -4.459 -16.586 1.00 89.75 98 MET A CA 1
ATOM 773 C C . MET A 1 98 ? 20.084 -4.735 -17.966 1.00 89.75 98 MET A C 1
ATOM 775 O O . MET A 1 98 ? 20.736 -4.545 -18.994 1.00 89.75 98 MET A O 1
ATOM 779 N N . THR A 1 99 ? 18.814 -5.138 -18.017 1.00 90.06 99 THR A N 1
ATOM 780 C CA . THR A 1 99 ? 18.110 -5.362 -19.290 1.00 90.06 99 THR A CA 1
ATOM 781 C C . THR A 1 99 ? 17.966 -4.066 -20.085 1.00 90.06 99 THR A C 1
ATOM 783 O O . THR A 1 99 ? 18.089 -4.087 -21.310 1.00 90.06 99 THR A O 1
ATOM 786 N N . GLY A 1 100 ? 17.765 -2.923 -19.422 1.00 84.69 100 GLY A N 1
ATOM 787 C CA . GLY A 1 100 ? 17.787 -1.603 -20.049 1.00 84.69 100 GLY A CA 1
ATOM 788 C C . GLY A 1 100 ? 19.144 -1.287 -20.678 1.00 84.69 100 GLY A C 1
ATOM 789 O O . GLY A 1 100 ? 19.199 -0.904 -21.843 1.00 84.69 100 GLY A O 1
ATOM 790 N N . PHE A 1 101 ? 20.237 -1.526 -19.957 1.00 90.38 101 PHE A N 1
ATOM 791 C CA . PHE A 1 101 ? 21.592 -1.287 -20.452 1.00 90.38 101 PHE A CA 1
ATOM 792 C C . PHE A 1 101 ? 21.919 -2.089 -21.721 1.00 90.38 101 PHE A C 1
ATOM 794 O O . PHE A 1 101 ? 22.504 -1.545 -22.654 1.00 90.38 101 PHE A O 1
ATOM 801 N N . LEU A 1 102 ? 21.487 -3.352 -21.797 1.00 90.25 102 LEU A N 1
ATOM 802 C CA . LEU A 1 102 ? 21.751 -4.214 -22.956 1.00 90.25 102 LEU A CA 1
ATOM 803 C C . LEU A 1 102 ? 20.758 -4.007 -24.109 1.00 90.25 102 LEU A C 1
ATOM 805 O O . LEU A 1 102 ? 21.144 -4.004 -25.277 1.00 90.25 102 LEU A O 1
ATOM 809 N N . SER A 1 103 ? 19.468 -3.835 -23.808 1.00 89.69 103 SER A N 1
ATOM 810 C CA . SER A 1 103 ? 18.426 -3.786 -24.843 1.00 89.69 103 SER A CA 1
ATOM 811 C C . SER A 1 103 ? 18.246 -2.405 -25.479 1.00 89.69 103 SER A C 1
ATOM 813 O O . SER A 1 103 ? 17.831 -2.330 -26.638 1.00 89.69 103 SER A O 1
ATOM 815 N N . GLN A 1 104 ? 18.553 -1.310 -24.771 1.00 90.12 104 GLN A N 1
ATOM 816 C CA . GLN A 1 104 ? 18.380 0.056 -25.291 1.00 90.12 104 GLN A CA 1
ATOM 817 C C . GLN A 1 104 ? 19.324 0.394 -26.460 1.00 90.12 104 GLN A C 1
ATOM 819 O O . GLN A 1 104 ? 18.835 0.964 -27.436 1.00 90.12 104 GLN A O 1
ATOM 824 N N . PRO A 1 105 ? 20.619 0.015 -26.459 1.00 85.44 105 PRO A N 1
ATOM 825 C CA . PRO A 1 105 ? 21.500 0.220 -27.612 1.00 85.44 105 PRO A CA 1
ATOM 826 C C . PRO A 1 105 ? 21.018 -0.521 -28.865 1.00 85.44 105 PRO A C 1
ATOM 828 O O . PRO A 1 105 ? 20.963 0.069 -29.942 1.00 85.44 105 PRO A O 1
ATOM 831 N N . ALA A 1 106 ? 20.589 -1.782 -28.720 1.00 89.81 106 ALA A N 1
ATOM 832 C CA . ALA A 1 106 ? 20.074 -2.588 -29.829 1.00 89.81 106 ALA A CA 1
ATOM 833 C C . ALA A 1 106 ? 18.768 -2.011 -30.404 1.00 89.81 106 ALA A C 1
ATOM 835 O O . ALA A 1 106 ? 18.643 -1.817 -31.613 1.00 89.81 106 ALA A O 1
ATOM 836 N N . LYS A 1 107 ? 17.812 -1.648 -29.536 1.00 89.25 107 LYS A N 1
ATOM 837 C CA . LYS A 1 107 ? 16.563 -0.980 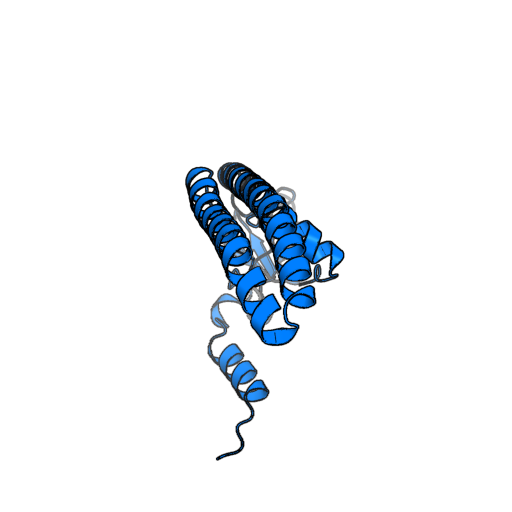-29.946 1.00 89.25 107 LYS A CA 1
ATOM 838 C C . LYS A 1 107 ? 16.822 0.396 -30.566 1.00 89.25 107 LYS A C 1
ATOM 840 O O . LYS A 1 107 ? 16.130 0.779 -31.508 1.00 89.25 107 LYS A O 1
ATOM 845 N N . GLY A 1 108 ? 17.802 1.135 -30.049 1.00 86.75 108 GLY A N 1
ATOM 846 C CA . GLY A 1 108 ? 18.234 2.426 -30.576 1.00 86.75 108 GLY A CA 1
ATOM 847 C C . GLY A 1 108 ? 18.822 2.308 -31.981 1.00 86.75 108 GLY A C 1
ATOM 848 O O . GLY A 1 108 ? 18.439 3.077 -32.862 1.00 86.75 108 GLY A O 1
ATOM 849 N N . LEU A 1 109 ? 19.666 1.298 -32.214 1.00 91.12 109 LEU A N 1
ATOM 850 C CA . LEU A 1 109 ? 20.252 1.008 -33.523 1.00 91.12 109 LEU A CA 1
ATOM 851 C C . LEU A 1 109 ? 19.179 0.681 -34.569 1.00 91.12 109 LEU A C 1
ATOM 853 O O . LEU A 1 109 ? 19.189 1.254 -35.655 1.00 91.12 109 LEU A O 1
ATOM 857 N N . MET A 1 110 ? 18.217 -0.185 -34.230 1.00 92.06 110 MET A N 1
ATOM 858 C CA . MET A 1 110 ? 17.134 -0.566 -35.147 1.00 92.06 110 MET A CA 1
ATOM 859 C C . MET A 1 110 ? 16.222 0.609 -35.531 1.00 92.06 110 MET A C 1
ATOM 861 O O . MET A 1 110 ? 15.683 0.624 -36.632 1.00 92.06 110 MET A O 1
ATOM 865 N N . LYS A 1 111 ? 16.026 1.586 -34.635 1.00 90.12 111 LYS A N 1
ATOM 866 C CA . LYS A 1 111 ? 15.115 2.721 -34.865 1.00 90.12 111 LYS A CA 1
ATOM 867 C C . LYS A 1 111 ? 15.774 3.931 -35.523 1.00 90.12 111 LYS A C 1
ATOM 869 O O . LYS A 1 111 ? 15.100 4.657 -36.244 1.00 90.12 111 LYS A O 1
ATOM 874 N N . GLY A 1 112 ? 17.045 4.195 -35.225 1.00 86.25 112 GLY A N 1
ATOM 875 C CA . GLY A 1 112 ? 17.715 5.444 -35.606 1.00 86.25 112 GLY A CA 1
ATOM 876 C C . GLY A 1 112 ? 19.160 5.270 -36.064 1.00 86.25 112 GLY A C 1
ATOM 877 O O . GLY A 1 112 ? 19.918 6.241 -36.048 1.00 86.25 112 GLY A O 1
ATOM 878 N N . GLY A 1 113 ? 19.568 4.046 -36.410 1.00 91.00 113 GLY A N 1
ATOM 879 C CA . GLY A 1 113 ? 20.937 3.739 -36.813 1.00 91.00 113 GLY A CA 1
ATOM 880 C C . GLY A 1 113 ? 21.951 4.111 -35.730 1.00 91.00 113 GLY A C 1
ATOM 881 O O . GLY A 1 113 ? 21.687 4.000 -34.532 1.00 91.00 113 GLY A O 1
ATOM 882 N N . ILE A 1 114 ? 23.129 4.576 -36.140 1.00 90.12 114 ILE A N 1
ATOM 883 C CA . ILE A 1 114 ? 24.245 4.877 -35.227 1.00 90.12 114 ILE A CA 1
ATOM 884 C C . ILE A 1 114 ? 23.871 5.969 -34.211 1.00 90.12 114 ILE A C 1
ATOM 886 O O . ILE A 1 114 ? 24.188 5.849 -33.028 1.00 90.12 114 ILE A O 1
ATOM 890 N N . VAL A 1 115 ? 23.138 7.001 -34.641 1.00 92.38 115 VAL A N 1
ATOM 891 C CA . VAL A 1 115 ? 22.684 8.088 -33.754 1.00 92.38 115 VAL A CA 1
ATOM 892 C C . VAL A 1 115 ? 21.744 7.546 -32.672 1.00 92.38 115 VAL A C 1
ATOM 894 O O . VAL A 1 115 ? 21.866 7.895 -31.496 1.00 92.38 115 VAL A O 1
ATOM 897 N N . GLY A 1 116 ? 20.840 6.636 -33.045 1.00 88.06 116 GLY A N 1
ATOM 898 C CA . GLY A 1 116 ? 19.967 5.946 -32.097 1.00 88.06 116 GLY A CA 1
ATOM 899 C C . GLY A 1 116 ? 20.726 5.019 -31.143 1.00 88.06 116 GLY A C 1
ATOM 900 O O . GLY A 1 116 ? 20.370 4.944 -29.967 1.00 88.06 116 GLY A O 1
ATOM 901 N N . ALA A 1 117 ? 21.795 4.365 -31.605 1.00 91.31 117 ALA A N 1
ATOM 902 C CA . ALA A 1 117 ? 22.642 3.512 -30.772 1.00 91.31 117 ALA A CA 1
ATOM 903 C C . ALA A 1 117 ? 23.372 4.310 -29.679 1.00 91.31 117 ALA A C 1
ATOM 905 O O . ALA A 1 117 ? 23.308 3.935 -28.510 1.00 91.31 117 ALA A O 1
ATOM 906 N N . VAL A 1 118 ? 23.989 5.447 -30.027 1.00 92.69 118 VAL A N 1
ATOM 907 C CA . VAL A 1 118 ? 24.652 6.336 -29.051 1.00 92.69 118 VAL A CA 1
ATOM 908 C C . VAL A 1 118 ? 23.654 6.830 -28.003 1.00 92.69 118 VAL A C 1
ATOM 910 O O . VAL A 1 118 ? 23.923 6.757 -26.804 1.00 92.69 118 VAL A O 1
ATOM 913 N N . LYS A 1 119 ? 22.459 7.257 -28.432 1.00 91.44 119 LYS A N 1
ATOM 914 C CA . LYS A 1 119 ? 21.383 7.651 -27.512 1.00 91.44 119 LYS A CA 1
ATOM 915 C C . LYS A 1 119 ? 20.967 6.495 -26.593 1.00 91.44 119 LYS A C 1
ATOM 917 O O . LYS A 1 119 ? 20.781 6.705 -25.397 1.00 91.44 119 LYS A O 1
ATOM 922 N N . GLY A 1 120 ? 20.871 5.279 -27.132 1.00 87.69 120 GLY A N 1
ATOM 923 C CA . GLY A 1 120 ? 20.568 4.064 -26.375 1.00 87.69 120 GLY A CA 1
ATOM 924 C C . GLY A 1 120 ? 21.621 3.726 -25.317 1.00 87.69 120 GLY A C 1
ATOM 925 O O . GLY A 1 120 ? 21.251 3.329 -24.216 1.00 87.69 120 GLY A O 1
ATOM 926 N N . VAL A 1 121 ? 22.910 3.941 -25.606 1.00 91.44 121 VAL A N 1
ATOM 927 C CA . VAL A 1 121 ? 24.007 3.774 -24.633 1.00 91.44 121 VAL A CA 1
ATOM 928 C C . VAL A 1 121 ? 23.885 4.780 -23.492 1.00 91.44 121 VAL A C 1
ATOM 930 O O . VAL A 1 121 ? 23.951 4.388 -22.330 1.00 91.44 121 VAL A O 1
ATOM 933 N N . VAL A 1 122 ? 23.643 6.057 -23.803 1.00 93.94 122 VAL A N 1
ATOM 934 C CA . VAL A 1 122 ? 23.474 7.104 -22.781 1.00 93.94 122 VAL A CA 1
ATOM 935 C C . VAL A 1 122 ? 22.275 6.799 -21.881 1.00 93.94 122 VAL A C 1
ATOM 937 O O . VAL A 1 122 ? 22.404 6.800 -20.657 1.00 93.94 122 VAL A O 1
ATOM 940 N N . SER A 1 123 ? 21.117 6.478 -22.465 1.00 88.75 123 SER A N 1
ATOM 941 C CA . SER A 1 123 ? 19.926 6.106 -21.693 1.00 88.75 123 SER A CA 1
ATOM 942 C C . SER A 1 123 ? 20.133 4.814 -20.898 1.00 88.75 123 SER A C 1
ATOM 944 O O . SER A 1 123 ? 19.715 4.735 -19.747 1.00 88.75 123 SER A O 1
ATOM 946 N N . GLY A 1 124 ? 20.802 3.814 -21.475 1.00 88.62 124 GLY A N 1
ATOM 947 C CA . GLY A 1 124 ? 21.134 2.562 -20.800 1.00 88.62 124 GLY A CA 1
ATOM 948 C C . GLY A 1 124 ? 22.024 2.779 -19.577 1.00 88.62 124 GLY A C 1
ATOM 949 O O . GLY A 1 124 ? 21.708 2.270 -18.505 1.00 88.62 124 GLY A O 1
ATOM 950 N N . ALA A 1 125 ? 23.093 3.569 -19.711 1.00 91.19 125 ALA A N 1
ATOM 951 C CA . ALA A 1 125 ? 23.986 3.920 -18.605 1.00 91.19 125 ALA A CA 1
ATOM 952 C C . ALA A 1 125 ? 23.256 4.719 -17.515 1.00 91.19 125 ALA A C 1
ATOM 954 O O . ALA A 1 125 ? 23.418 4.438 -16.330 1.00 91.19 125 ALA A O 1
ATOM 955 N N . TYR A 1 126 ? 22.391 5.659 -17.908 1.00 91.50 126 TYR A N 1
ATOM 956 C CA . TYR A 1 126 ? 21.544 6.397 -16.972 1.00 91.50 126 TYR A CA 1
ATOM 957 C C . TYR A 1 126 ? 20.639 5.461 -16.157 1.00 91.50 126 TYR A C 1
ATOM 959 O O . TYR A 1 126 ? 20.652 5.507 -14.927 1.00 91.50 126 TYR A O 1
ATOM 967 N N . TYR A 1 127 ? 19.894 4.565 -16.816 1.00 87.31 127 TYR A N 1
ATOM 968 C CA . TYR A 1 127 ? 19.020 3.615 -16.121 1.00 87.31 127 TYR A CA 1
ATOM 969 C C . TYR A 1 127 ? 19.798 2.617 -15.259 1.00 87.31 127 TYR A C 1
ATOM 971 O O . TYR A 1 127 ? 19.319 2.249 -14.189 1.00 87.31 127 TYR A O 1
ATOM 979 N N . LEU A 1 128 ? 20.995 2.207 -15.681 1.00 90.50 128 LEU A N 1
ATOM 980 C CA . LEU A 1 128 ? 21.857 1.327 -14.896 1.00 90.50 128 LEU A CA 1
ATOM 981 C C . LEU A 1 128 ? 22.325 1.984 -13.590 1.00 90.50 128 LEU A C 1
ATOM 983 O O . LEU A 1 128 ? 22.498 1.284 -12.600 1.00 90.50 128 LEU A O 1
ATOM 987 N N . LEU A 1 129 ? 22.509 3.306 -13.569 1.00 90.81 129 LEU A N 1
ATOM 988 C CA . LEU A 1 129 ? 22.911 4.036 -12.365 1.00 90.81 129 LEU A CA 1
ATOM 989 C C . LEU A 1 129 ? 21.717 4.393 -11.477 1.00 90.81 129 LEU A C 1
ATOM 991 O O . LEU A 1 129 ? 21.761 4.195 -10.266 1.00 90.81 129 LEU A O 1
ATOM 995 N N . VAL A 1 130 ? 20.637 4.907 -12.066 1.00 91.69 130 VAL A N 1
ATOM 996 C CA . VAL A 1 130 ? 19.510 5.449 -11.295 1.00 91.69 130 VAL A CA 1
ATOM 997 C C . VAL A 1 130 ? 18.615 4.347 -10.724 1.00 91.69 130 VAL A C 1
ATOM 999 O O . VAL A 1 130 ? 18.176 4.459 -9.579 1.00 91.69 130 VAL A O 1
ATOM 1002 N N . ARG A 1 131 ? 18.353 3.263 -11.471 1.00 91.69 131 ARG A N 1
ATOM 1003 C CA . ARG A 1 131 ? 17.394 2.225 -11.039 1.00 91.69 131 ARG A CA 1
ATOM 1004 C C . ARG A 1 131 ? 17.856 1.437 -9.810 1.00 91.69 131 ARG A C 1
ATOM 1006 O O . ARG A 1 131 ? 17.045 1.284 -8.901 1.00 91.69 131 ARG A O 1
ATOM 1013 N N . PRO A 1 132 ? 19.124 0.996 -9.685 1.00 91.75 132 PRO A N 1
ATOM 1014 C CA . PRO A 1 132 ? 19.580 0.325 -8.467 1.00 91.75 132 PRO A CA 1
ATOM 1015 C C . PRO A 1 132 ? 19.529 1.226 -7.230 1.00 91.75 132 PRO A C 1
ATOM 1017 O O . PRO A 1 132 ? 19.158 0.757 -6.157 1.00 91.75 132 PRO A O 1
ATOM 1020 N N . VAL A 1 133 ? 19.844 2.519 -7.377 1.00 92.00 133 VAL A N 1
ATOM 1021 C CA . VAL A 1 133 ? 19.716 3.496 -6.282 1.00 92.00 133 VAL A CA 1
ATOM 1022 C C . VAL A 1 133 ? 18.253 3.624 -5.858 1.00 92.00 133 VAL A C 1
ATOM 1024 O O . VAL A 1 133 ? 17.952 3.541 -4.671 1.00 92.00 133 VAL A O 1
ATOM 1027 N N . HIS A 1 134 ? 17.336 3.749 -6.821 1.00 92.38 134 HIS A N 1
ATOM 1028 C CA . HIS A 1 134 ? 15.900 3.773 -6.548 1.00 92.38 134 HIS A CA 1
ATOM 1029 C C . HIS A 1 134 ? 15.428 2.491 -5.842 1.00 92.38 134 HIS A C 1
ATOM 1031 O O . HIS A 1 134 ? 14.765 2.563 -4.810 1.00 92.38 134 HIS A O 1
ATOM 1037 N N . GLY A 1 135 ? 15.832 1.316 -6.330 1.00 90.88 135 GLY A N 1
ATOM 1038 C CA . GLY A 1 135 ? 15.507 0.036 -5.701 1.00 90.88 135 GLY A CA 1
ATOM 1039 C C . GLY A 1 135 ? 16.043 -0.087 -4.270 1.00 90.88 135 GLY A C 1
ATOM 1040 O O . GLY A 1 135 ? 15.360 -0.634 -3.410 1.00 90.88 135 GLY A O 1
ATOM 1041 N N . ALA A 1 136 ? 17.243 0.434 -3.990 1.00 93.31 136 ALA A N 1
ATOM 1042 C CA . ALA A 1 136 ? 17.825 0.421 -2.648 1.00 93.31 136 ALA A CA 1
ATOM 1043 C C . ALA A 1 136 ? 17.042 1.317 -1.674 1.00 93.31 136 ALA A C 1
ATOM 1045 O O . ALA A 1 136 ? 16.814 0.926 -0.528 1.00 93.31 136 ALA A O 1
ATOM 1046 N N . LEU A 1 137 ? 16.582 2.484 -2.139 1.00 92.75 137 LEU A N 1
ATOM 1047 C CA . LEU A 1 137 ? 15.705 3.359 -1.359 1.00 92.75 137 LEU A CA 1
ATOM 1048 C C . LEU A 1 137 ? 14.368 2.677 -1.047 1.00 92.75 137 LEU A C 1
ATOM 1050 O O . LEU A 1 137 ? 13.934 2.705 0.102 1.00 92.75 137 LEU A O 1
ATOM 1054 N N . LEU A 1 138 ? 13.755 2.011 -2.031 1.00 90.56 138 LEU A N 1
ATOM 1055 C CA . LEU A 1 138 ? 12.520 1.250 -1.820 1.00 90.56 138 LEU A CA 1
ATOM 1056 C C . LEU A 1 138 ? 12.720 0.093 -0.836 1.00 90.56 138 LEU A C 1
ATOM 1058 O O . LEU A 1 138 ? 11.884 -0.128 0.035 1.00 90.56 138 LEU A O 1
ATOM 1062 N N . LEU A 1 139 ? 13.837 -0.631 -0.925 1.00 91.62 139 LEU A N 1
ATOM 1063 C CA . LEU A 1 139 ? 14.154 -1.698 0.023 1.00 91.62 139 LEU A CA 1
ATOM 1064 C C . LEU A 1 139 ? 14.254 -1.163 1.453 1.00 91.62 139 LEU A C 1
ATOM 1066 O O . LEU A 1 139 ? 13.648 -1.733 2.363 1.00 91.62 139 LEU A O 1
ATOM 1070 N N . ALA A 1 140 ? 14.998 -0.071 1.646 1.00 93.25 140 ALA A N 1
ATOM 1071 C CA . ALA A 1 140 ? 15.140 0.568 2.949 1.00 93.25 140 ALA A CA 1
ATOM 1072 C C . ALA A 1 140 ? 13.782 1.036 3.495 1.00 93.25 140 ALA A C 1
ATOM 1074 O O . ALA A 1 140 ? 13.488 0.823 4.672 1.00 93.25 140 ALA A O 1
ATOM 1075 N N . ASP A 1 141 ? 12.935 1.601 2.635 1.00 91.25 141 ASP A N 1
ATOM 1076 C CA . ASP A 1 141 ? 11.583 2.021 2.992 1.00 91.25 141 ASP A CA 1
ATOM 1077 C C . ASP A 1 141 ? 10.702 0.844 3.426 1.00 91.25 141 ASP A C 1
ATOM 1079 O O . ASP A 1 141 ? 10.132 0.861 4.514 1.00 91.25 141 ASP A O 1
ATOM 1083 N N . HIS A 1 142 ? 10.664 -0.245 2.654 1.00 89.69 142 HIS A N 1
ATOM 1084 C CA . HIS A 1 142 ? 9.902 -1.438 3.027 1.00 89.69 142 HIS A CA 1
ATOM 1085 C C . HIS A 1 142 ? 10.390 -2.063 4.340 1.00 89.69 142 HIS A C 1
ATOM 1087 O O . HIS A 1 142 ? 9.569 -2.482 5.162 1.00 89.69 142 HIS A O 1
ATOM 1093 N N . ALA A 1 143 ? 11.705 -2.107 4.575 1.00 92.06 143 ALA A N 1
ATOM 1094 C CA . ALA A 1 143 ? 12.268 -2.580 5.837 1.00 92.06 143 ALA A CA 1
ATOM 1095 C C . ALA A 1 143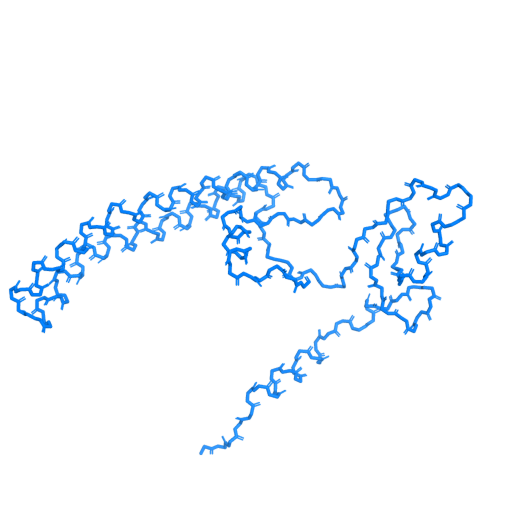 ? 11.850 -1.679 7.014 1.00 92.06 143 ALA A C 1
ATOM 1097 O O . ALA A 1 143 ? 11.386 -2.178 8.044 1.00 92.06 143 ALA A O 1
ATOM 1098 N N . ALA A 1 144 ? 11.939 -0.356 6.846 1.00 91.25 144 ALA A N 1
ATOM 1099 C CA . ALA A 1 144 ? 11.544 0.615 7.861 1.00 91.25 144 ALA A CA 1
ATOM 1100 C C . ALA A 1 144 ? 10.035 0.570 8.154 1.00 91.25 144 ALA A C 1
ATOM 1102 O O . ALA A 1 144 ? 9.638 0.520 9.321 1.00 91.25 144 ALA A O 1
ATOM 1103 N N . THR A 1 145 ? 9.184 0.524 7.126 1.00 90.31 145 THR A N 1
ATOM 1104 C CA . THR A 1 145 ? 7.730 0.353 7.271 1.00 90.31 145 THR A CA 1
ATOM 1105 C C . THR A 1 145 ? 7.396 -0.968 7.956 1.00 90.31 145 THR A C 1
ATOM 1107 O O . THR A 1 145 ? 6.545 -0.990 8.842 1.00 90.31 145 THR A O 1
ATOM 1110 N N . GLY A 1 146 ? 8.092 -2.057 7.619 1.00 90.12 146 GLY A N 1
ATOM 1111 C CA . GLY A 1 146 ? 7.911 -3.357 8.266 1.00 90.12 146 GLY A CA 1
ATOM 1112 C C . GLY A 1 146 ? 8.228 -3.316 9.760 1.00 90.12 146 GLY A C 1
ATOM 1113 O O . GLY A 1 146 ? 7.465 -3.840 10.571 1.00 90.12 146 GLY A O 1
ATOM 1114 N N . GLN A 1 147 ? 9.312 -2.638 10.141 1.00 92.50 147 GLN A N 1
ATOM 1115 C CA . GLN A 1 147 ? 9.672 -2.444 11.546 1.00 92.50 147 GLN A CA 1
ATOM 1116 C C . GLN A 1 147 ? 8.662 -1.560 12.291 1.00 92.50 147 GLN A C 1
ATOM 1118 O O . GLN A 1 147 ? 8.282 -1.876 13.418 1.00 92.50 147 GLN A O 1
ATOM 1123 N N . LYS A 1 148 ? 8.192 -0.471 11.668 1.00 88.81 148 LYS A N 1
ATOM 1124 C CA . LYS A 1 148 ? 7.156 0.399 12.250 1.00 88.81 148 LYS A CA 1
ATOM 1125 C C . LYS A 1 148 ? 5.831 -0.343 12.429 1.00 88.81 148 LYS A C 1
ATOM 1127 O O . LYS A 1 148 ? 5.207 -0.226 13.477 1.00 88.81 148 LYS A O 1
ATOM 1132 N N . ASN A 1 149 ? 5.429 -1.142 11.443 1.00 89.50 149 ASN A N 1
ATOM 1133 C CA . ASN A 1 149 ? 4.214 -1.952 11.510 1.00 89.50 149 ASN A CA 1
ATOM 1134 C C . ASN A 1 149 ? 4.306 -3.078 12.546 1.00 89.50 149 ASN A C 1
ATOM 1136 O O . ASN A 1 149 ? 3.277 -3.426 13.123 1.00 89.50 149 ASN A O 1
ATOM 1140 N N . ALA A 1 150 ? 5.505 -3.611 12.809 1.00 88.81 150 ALA A N 1
ATOM 1141 C CA . ALA A 1 150 ? 5.723 -4.605 13.860 1.00 88.81 150 ALA A CA 1
ATOM 1142 C C . ALA A 1 150 ? 5.460 -4.037 15.264 1.00 88.81 150 ALA A C 1
ATOM 1144 O O . ALA A 1 150 ? 4.912 -4.733 16.111 1.00 88.81 150 ALA A O 1
ATOM 1145 N N . ASN A 1 151 ? 5.804 -2.765 15.489 1.00 87.94 151 ASN A N 1
ATOM 1146 C CA . ASN A 1 151 ? 5.622 -2.076 16.772 1.00 87.94 151 ASN A CA 1
ATOM 1147 C C . ASN A 1 151 ? 4.302 -1.287 16.853 1.00 87.94 151 ASN A C 1
ATOM 1149 O O . ASN A 1 151 ? 4.128 -0.449 17.736 1.00 87.94 151 ASN A O 1
ATOM 1153 N N . ARG A 1 152 ? 3.382 -1.497 15.907 1.00 84.56 152 ARG A N 1
ATOM 1154 C CA . ARG A 1 152 ? 2.128 -0.747 15.824 1.00 84.56 152 ARG A CA 1
ATOM 1155 C C . ARG A 1 152 ? 1.158 -1.183 16.923 1.00 84.56 152 ARG A C 1
ATOM 1157 O O . ARG A 1 152 ? 0.874 -2.369 17.061 1.00 84.56 152 ARG A O 1
ATOM 1164 N N . GLU A 1 153 ? 0.562 -0.210 17.610 1.00 81.75 153 GLU A N 1
ATOM 1165 C CA . GLU A 1 153 ? -0.542 -0.457 18.542 1.00 81.75 153 GLU A CA 1
ATOM 1166 C C . GLU A 1 153 ? -1.749 -1.112 17.854 1.00 81.75 153 GLU A C 1
ATOM 1168 O O . GLU A 1 153 ? -2.127 -0.765 16.724 1.00 81.75 153 GLU A O 1
ATOM 1173 N N . GLU A 1 154 ? -2.402 -2.030 18.566 1.00 71.56 154 GLU A N 1
ATOM 1174 C CA . GLU A 1 154 ? -3.619 -2.679 18.091 1.00 71.56 154 GLU A CA 1
ATOM 1175 C C . GLU A 1 154 ? -4.687 -1.644 17.712 1.00 71.56 154 GLU A C 1
ATOM 1177 O O . GLU A 1 154 ? -4.931 -0.655 18.409 1.00 71.56 154 GLU A O 1
ATOM 1182 N N . GLY A 1 155 ? -5.297 -1.862 16.544 1.00 68.25 155 GLY A N 1
ATOM 1183 C CA . GLY A 1 155 ? -6.362 -1.011 16.027 1.00 68.25 155 GLY A CA 1
ATOM 1184 C C . GLY A 1 155 ? -5.956 0.225 15.206 1.00 68.25 155 GLY A C 1
ATOM 1185 O O . GLY A 1 155 ? -6.814 0.824 14.563 1.00 68.25 155 GLY A O 1
ATOM 1186 N N . HIS A 1 156 ? -4.673 0.588 15.141 1.00 74.69 156 HIS A N 1
ATOM 1187 C CA . HIS A 1 156 ? -4.214 1.596 14.172 1.00 74.69 156 HIS A CA 1
ATOM 1188 C C . HIS A 1 156 ? -4.115 1.027 12.748 1.00 74.69 156 HIS A C 1
ATOM 1190 O O . HIS A 1 156 ? -3.850 -0.159 12.557 1.00 74.69 156 HIS A O 1
ATOM 1196 N N . ARG A 1 157 ? -4.282 1.872 11.724 1.00 77.25 157 ARG A N 1
ATOM 1197 C CA . ARG A 1 157 ? -4.078 1.459 10.327 1.00 77.25 157 ARG A CA 1
ATOM 1198 C C . ARG A 1 157 ? -2.616 1.056 10.115 1.00 77.25 157 ARG A C 1
ATOM 1200 O O . ARG A 1 157 ? -1.714 1.705 10.646 1.00 77.25 157 ARG A O 1
ATOM 1207 N N . LYS A 1 158 ? -2.374 -0.011 9.347 1.00 79.38 158 LYS A N 1
ATOM 1208 C CA . LYS A 1 158 ? -1.012 -0.341 8.903 1.00 79.38 158 LYS A CA 1
ATOM 1209 C C . LYS A 1 158 ? -0.487 0.798 8.035 1.00 79.38 158 LYS A C 1
ATOM 1211 O O . LYS A 1 158 ? -1.211 1.333 7.200 1.00 79.38 158 LYS A O 1
ATOM 1216 N N . LEU A 1 159 ? 0.771 1.156 8.244 1.00 78.44 159 LEU A N 1
ATOM 1217 C CA . LEU A 1 159 ? 1.464 2.097 7.380 1.00 78.44 159 LEU A CA 1
ATOM 1218 C C . LEU A 1 159 ? 1.760 1.408 6.047 1.00 78.44 159 LEU A C 1
ATOM 1220 O O . LEU A 1 159 ? 2.180 0.245 6.026 1.00 78.44 159 LEU A O 1
ATOM 1224 N N . ASN A 1 160 ? 1.545 2.131 4.951 1.00 80.44 160 ASN A N 1
ATOM 1225 C CA . ASN A 1 160 ? 2.113 1.787 3.655 1.00 80.44 160 ASN A CA 1
ATOM 1226 C C . ASN A 1 160 ? 3.599 2.195 3.607 1.00 80.44 160 ASN A C 1
ATOM 1228 O O . ASN A 1 160 ? 4.167 2.687 4.587 1.00 80.44 160 ASN A O 1
ATOM 1232 N N . SER A 1 161 ? 4.263 1.898 2.493 1.00 75.12 161 SER A N 1
ATOM 1233 C CA . SER A 1 161 ? 5.612 2.397 2.209 1.00 75.12 161 SER A CA 1
ATOM 1234 C C . SER A 1 161 ? 5.615 3.930 2.280 1.00 75.12 161 SER A C 1
ATOM 1236 O O . SER A 1 161 ? 4.704 4.573 1.758 1.00 75.12 161 SER A O 1
ATOM 1238 N N . VAL A 1 162 ? 6.601 4.522 2.962 1.00 68.94 162 VAL A N 1
ATOM 1239 C CA . VAL A 1 162 ? 6.646 5.969 3.244 1.00 68.94 162 VAL A CA 1
ATOM 1240 C C . VAL A 1 162 ? 6.755 6.769 1.949 1.00 68.94 162 VAL A C 1
ATOM 1242 O O . VAL A 1 162 ? 6.151 7.836 1.824 1.00 68.94 162 VAL A O 1
ATOM 1245 N N . PHE A 1 163 ? 7.475 6.243 0.955 1.00 68.56 163 PHE A N 1
ATOM 1246 C CA . PHE A 1 163 ? 7.556 6.885 -0.356 1.00 68.56 163 PHE A CA 1
ATOM 1247 C C . PHE A 1 163 ? 6.221 6.887 -1.091 1.00 68.56 163 PHE A C 1
ATOM 1249 O O . PHE A 1 163 ? 5.923 7.852 -1.786 1.00 68.56 163 PHE A O 1
ATOM 1256 N N . ASP A 1 164 ? 5.408 5.850 -0.911 1.00 67.25 164 ASP A N 1
ATOM 1257 C CA . ASP A 1 164 ? 4.102 5.751 -1.558 1.00 67.25 164 ASP A CA 1
ATOM 1258 C C . ASP A 1 164 ? 3.099 6.706 -0.901 1.00 67.25 164 ASP A C 1
ATOM 1260 O O . ASP A 1 164 ? 2.350 7.373 -1.601 1.00 67.25 164 ASP A O 1
ATOM 1264 N N . SER A 1 165 ? 3.147 6.891 0.426 1.00 64.06 165 SER A N 1
ATOM 1265 C CA . SER A 1 165 ? 2.349 7.923 1.108 1.00 64.06 165 SER A CA 1
ATOM 1266 C C . SER A 1 165 ? 2.668 9.325 0.581 1.00 64.06 165 SER A C 1
ATOM 1268 O O . SER A 1 165 ? 1.758 10.068 0.232 1.00 64.06 165 SER A O 1
ATOM 1270 N N . HIS A 1 166 ? 3.954 9.684 0.479 1.00 63.09 166 HIS A N 1
ATOM 1271 C CA . HIS A 1 166 ? 4.369 10.995 -0.033 1.00 63.09 166 HIS A CA 1
ATOM 1272 C C . HIS A 1 166 ? 4.083 11.172 -1.524 1.00 63.09 166 HIS A C 1
ATOM 1274 O O . HIS A 1 166 ? 3.731 12.270 -1.949 1.00 63.09 166 HIS A O 1
ATOM 1280 N N . LEU A 1 167 ? 4.223 10.110 -2.317 1.00 62.66 167 LEU A N 1
ATOM 1281 C CA . LEU A 1 167 ? 3.856 10.116 -3.727 1.00 62.66 167 LEU A CA 1
ATOM 1282 C C . LEU A 1 167 ? 2.344 10.321 -3.886 1.00 62.66 167 LEU A C 1
ATOM 1284 O O . LEU A 1 167 ? 1.932 11.187 -4.645 1.00 62.66 167 LEU A O 1
ATOM 1288 N N . MET A 1 168 ? 1.520 9.586 -3.139 1.00 60.06 168 MET A N 1
ATOM 1289 C CA . MET A 1 168 ? 0.060 9.717 -3.168 1.00 60.06 168 MET A CA 1
ATOM 1290 C C . MET A 1 168 ? -0.407 11.087 -2.664 1.00 60.06 168 MET A C 1
ATOM 1292 O O . MET A 1 168 ? -1.299 11.677 -3.269 1.00 60.06 168 MET A O 1
ATOM 1296 N N . ALA A 1 169 ? 0.238 11.630 -1.629 1.00 64.12 169 ALA A N 1
ATOM 1297 C CA . ALA A 1 169 ? 0.021 12.994 -1.151 1.00 64.12 169 ALA A CA 1
ATOM 1298 C C . ALA A 1 169 ? 0.355 14.034 -2.235 1.00 64.12 169 ALA A C 1
ATOM 1300 O O . ALA A 1 169 ? -0.435 14.931 -2.520 1.00 64.12 169 ALA A O 1
ATOM 1301 N N . ALA A 1 170 ? 1.506 13.883 -2.901 1.00 63.69 170 ALA A N 1
ATOM 1302 C CA . ALA A 1 170 ? 1.927 14.757 -3.996 1.00 63.69 170 ALA A CA 1
ATOM 1303 C C . ALA A 1 170 ? 1.035 14.630 -5.245 1.00 63.69 170 ALA A C 1
ATOM 1305 O O . ALA A 1 170 ? 0.908 15.586 -6.008 1.00 63.69 170 ALA A O 1
ATOM 1306 N N . LEU A 1 171 ? 0.412 13.466 -5.448 1.00 60.59 171 LEU A N 1
ATOM 1307 C CA . LEU A 1 171 ? -0.548 13.199 -6.521 1.00 60.59 171 LEU A CA 1
ATOM 1308 C C . LEU A 1 171 ? -1.996 13.572 -6.148 1.00 60.59 171 LEU A C 1
ATOM 1310 O O . LEU A 1 171 ? -2.881 13.437 -6.990 1.00 60.59 171 LEU A O 1
ATOM 1314 N N . GLY A 1 172 ? -2.247 14.062 -4.927 1.00 47.66 172 GLY A N 1
ATOM 1315 C CA . GLY A 1 172 ? -3.571 14.498 -4.474 1.00 47.66 172 GLY A CA 1
ATOM 1316 C C . GLY A 1 172 ? -4.568 13.360 -4.220 1.00 47.66 172 GLY A C 1
ATOM 1317 O O . GLY A 1 172 ? -5.770 13.589 -4.291 1.00 47.66 172 GLY A O 1
ATOM 1318 N N . ALA A 1 173 ? -4.089 12.141 -3.950 1.00 54.69 173 ALA A N 1
ATOM 1319 C CA . ALA A 1 173 ? -4.923 10.961 -3.694 1.00 54.69 173 ALA A CA 1
ATOM 1320 C C . ALA A 1 173 ? -5.220 10.723 -2.196 1.00 54.69 173 ALA A C 1
ATOM 1322 O O . ALA A 1 173 ? -5.806 9.703 -1.831 1.00 54.69 173 ALA A O 1
ATOM 1323 N N . GLU A 1 174 ? -4.819 11.644 -1.316 1.00 47.47 174 GLU A N 1
ATOM 1324 C CA . GLU A 1 174 ? -5.237 11.654 0.087 1.00 47.47 174 GLU A CA 1
ATOM 1325 C C . GLU A 1 174 ? -6.634 12.271 0.207 1.00 47.47 174 GLU A C 1
ATOM 1327 O O . GLU A 1 174 ? -6.753 13.449 0.497 1.00 47.47 174 GLU A O 1
ATOM 1332 N N . ASP A 1 175 ? -7.682 11.493 -0.066 1.00 34.78 175 ASP A N 1
ATOM 1333 C CA . ASP A 1 175 ? -8.942 11.552 0.691 1.00 34.78 175 ASP A CA 1
ATOM 1334 C C . ASP A 1 175 ? -9.866 10.394 0.273 1.00 34.78 175 ASP A C 1
ATOM 1336 O O . ASP A 1 175 ? -10.413 10.352 -0.831 1.00 34.78 175 ASP A O 1
ATOM 1340 N N . GLY A 1 176 ? -10.014 9.431 1.189 1.00 35.38 176 GLY A N 1
ATOM 1341 C CA . GLY A 1 176 ? -10.885 8.253 1.100 1.00 35.38 176 GLY A CA 1
ATOM 1342 C C . GLY A 1 176 ? -10.907 7.464 2.406 1.00 35.38 176 GLY A C 1
ATOM 1343 O O . GLY A 1 176 ? -9.935 6.721 2.670 1.00 35.38 176 GLY A O 1
#

Sequence (176 aa):
MQQEDGAEDAVRSFYRHLPAQDMWCDLDHQRIATQWSVHDKIKLCDRCAFVIKERPGNEHKKLLRYNAVDYSARGPSSLLTGVATGLVVFAHELTGGMTGFLSQPAKGLMKGGIVGAVKGVVSGAYYLLVRPVHGALLLADHAATGQKNANREEGHRKLNSVFDSHLMAALGAEDG

Organism: NCBI:txid129364